Protein AF-A0A653CHT0-F1 (afdb_monomer)

pLDDT: mean 80.31, std 13.24, range [50.16, 94.06]

Organism: Callosobruchus maculatus (NCBI:txid64391)

Sequence (70 aa):
MMFLLTSILLLVPAHAFAYCNEPEPVQPWDGIYNATGVKKKCLQDPVLQVGRVLGTEDCLVLNVYTPMVF

Mean predicted aligned error: 7.94 Å

Structure (mmCIF, N/CA/C/O backbone):
data_AF-A0A653CHT0-F1
#
_entry.id   AF-A0A653CHT0-F1
#
loop_
_atom_site.group_PDB
_atom_site.id
_atom_site.type_symbol
_atom_site.label_atom_id
_atom_site.label_alt_id
_atom_site.label_comp_id
_atom_site.label_asym_id
_atom_site.label_entity_id
_atom_site.label_seq_id
_atom_site.pdbx_PDB_ins_code
_atom_site.Cartn_x
_atom_site.Cartn_y
_atom_site.Cartn_z
_atom_site.occupancy
_atom_site.B_iso_or_equiv
_atom_site.auth_seq_id
_atom_site.auth_comp_id
_atom_site.auth_asym_id
_atom_site.auth_atom_id
_atom_site.pdbx_PDB_model_num
ATOM 1 N N . MET A 1 1 ? -8.455 -15.341 15.897 1.00 51.00 1 MET A N 1
ATOM 2 C CA . MET A 1 1 ? -8.777 -14.975 14.498 1.00 51.00 1 MET A CA 1
ATOM 3 C C . MET A 1 1 ? -8.658 -13.450 14.407 1.00 51.00 1 MET A C 1
ATOM 5 O O . MET A 1 1 ? -9.137 -12.784 15.306 1.00 51.00 1 MET A O 1
ATOM 9 N N . MET A 1 2 ? -7.921 -12.892 13.447 1.00 54.50 2 MET A N 1
ATOM 10 C CA . MET A 1 2 ? -7.832 -11.435 13.214 1.00 54.50 2 MET A CA 1
ATOM 11 C C . MET A 1 2 ? -8.903 -11.055 12.189 1.00 54.50 2 MET A C 1
ATOM 13 O O . MET A 1 2 ? -9.066 -11.793 11.216 1.00 54.50 2 MET A O 1
ATOM 17 N N . PHE A 1 3 ? -9.614 -9.938 12.369 1.00 54.50 3 PHE A N 1
ATOM 18 C CA . PHE A 1 3 ? -10.388 -9.373 11.261 1.00 54.50 3 PHE A CA 1
ATOM 19 C C . PHE A 1 3 ? -9.392 -8.786 10.255 1.00 54.50 3 PHE A C 1
ATOM 21 O O . PHE A 1 3 ? -8.554 -7.949 10.591 1.00 54.50 3 PHE A O 1
ATOM 28 N N . LEU A 1 4 ? -9.431 -9.319 9.038 1.00 58.28 4 LEU A N 1
ATOM 29 C CA . LEU A 1 4 ? -8.504 -9.029 7.951 1.00 58.28 4 LEU A CA 1
ATOM 30 C C . LEU A 1 4 ? -9.195 -8.086 6.960 1.00 58.28 4 LEU A C 1
ATOM 32 O O . LEU A 1 4 ? -10.053 -8.536 6.205 1.00 58.28 4 LEU A O 1
ATOM 36 N N . LEU A 1 5 ? -8.824 -6.802 6.949 1.00 61.78 5 LEU A N 1
ATOM 37 C CA . LEU A 1 5 ? -9.029 -5.950 5.773 1.00 61.78 5 LEU A CA 1
ATOM 38 C C . LEU A 1 5 ? -7.723 -5.970 4.977 1.00 61.78 5 LEU A C 1
ATOM 40 O O . LEU A 1 5 ? -6.759 -5.251 5.248 1.00 61.78 5 LEU A O 1
ATOM 44 N N . THR A 1 6 ? -7.658 -6.877 4.017 1.00 65.75 6 THR A N 1
ATOM 45 C CA . THR A 1 6 ? -6.517 -7.075 3.132 1.00 65.75 6 THR A CA 1
ATOM 46 C C . THR A 1 6 ? -6.599 -6.125 1.931 1.00 65.75 6 THR A C 1
ATOM 48 O O . THR A 1 6 ? -7.454 -6.241 1.061 1.00 65.75 6 THR A O 1
ATOM 51 N N . SER A 1 7 ? -5.628 -5.211 1.867 1.00 71.75 7 SER A N 1
ATOM 52 C CA . SER A 1 7 ? -5.278 -4.351 0.728 1.00 71.75 7 SER A CA 1
ATOM 53 C C . SER A 1 7 ? -6.296 -3.256 0.377 1.00 71.75 7 SER A C 1
ATOM 55 O O . SER A 1 7 ? -7.039 -3.364 -0.599 1.00 71.75 7 SER A O 1
ATOM 57 N N . ILE A 1 8 ? -6.260 -2.152 1.128 1.00 75.31 8 ILE A N 1
ATOM 58 C CA . ILE A 1 8 ? -6.904 -0.872 0.795 1.00 75.31 8 ILE A CA 1
ATOM 59 C C . ILE A 1 8 ? -6.014 -0.099 -0.187 1.00 75.31 8 ILE A C 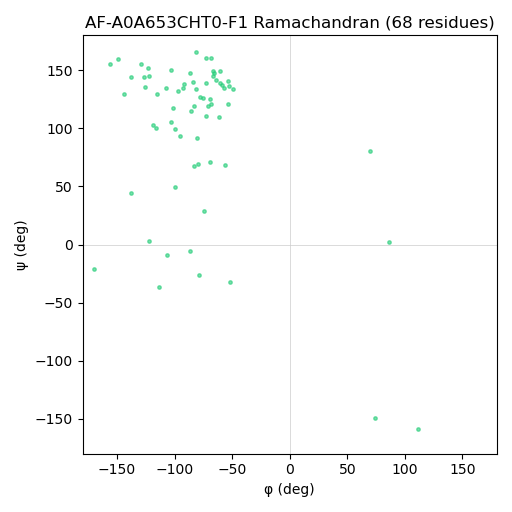1
ATOM 61 O O . ILE A 1 8 ? -4.802 0.008 0.023 1.00 75.31 8 ILE A O 1
ATOM 65 N N . LEU A 1 9 ? -6.621 0.437 -1.249 1.00 74.81 9 LEU A N 1
ATOM 66 C CA . LEU A 1 9 ? -5.965 1.350 -2.184 1.00 74.81 9 LEU A CA 1
ATOM 67 C C . LEU A 1 9 ? -5.837 2.727 -1.530 1.00 74.81 9 LEU A C 1
ATOM 69 O O . LEU A 1 9 ? -6.828 3.263 -1.043 1.00 74.81 9 LEU A O 1
ATOM 73 N N . LEU A 1 10 ? -4.624 3.275 -1.491 1.00 69.44 10 LEU A N 1
ATOM 74 C CA . LEU A 1 10 ? -4.373 4.582 -0.869 1.00 69.44 10 LEU A CA 1
ATOM 75 C C . LEU A 1 10 ? -3.958 5.639 -1.875 1.00 69.44 10 LEU A C 1
ATOM 77 O O . LEU A 1 10 ? -4.312 6.806 -1.733 1.00 69.44 10 LEU A O 1
ATOM 81 N N . LEU A 1 11 ? -3.189 5.223 -2.872 1.00 72.62 11 LEU A N 1
ATOM 82 C CA . LEU A 1 11 ? -2.570 6.111 -3.831 1.00 72.62 11 LEU A CA 1
ATOM 83 C C . LEU A 1 11 ? -2.702 5.493 -5.213 1.00 72.62 11 LEU A C 1
ATOM 85 O O . LEU A 1 11 ? -2.612 4.272 -5.361 1.00 72.62 11 LEU A O 1
ATOM 89 N N . VAL A 1 12 ? -2.900 6.334 -6.216 1.00 73.06 12 VAL A N 1
ATOM 90 C CA . VAL A 1 12 ? -2.845 5.905 -7.611 1.00 73.06 12 VAL A CA 1
ATOM 91 C C . VAL A 1 12 ? -1.428 6.110 -8.139 1.00 73.06 12 VAL A C 1
ATOM 93 O O . VAL A 1 12 ? -0.832 7.166 -7.902 1.00 73.06 12 VAL A O 1
ATOM 96 N N . PRO A 1 13 ? -0.857 5.124 -8.855 1.00 63.94 13 PRO A N 1
ATOM 97 C CA . PRO A 1 13 ? 0.377 5.361 -9.586 1.00 63.94 13 PRO A CA 1
ATOM 98 C C . PRO A 1 13 ? 0.135 6.498 -10.587 1.00 63.94 13 PRO A C 1
ATOM 100 O O . PRO A 1 13 ? -0.919 6.557 -11.227 1.00 63.94 13 PRO A O 1
ATOM 103 N N . ALA A 1 14 ? 1.082 7.428 -10.713 1.00 56.88 14 ALA A N 1
ATOM 104 C CA . ALA A 1 14 ? 0.983 8.495 -11.701 1.00 56.88 14 ALA A CA 1
ATOM 105 C C . ALA A 1 14 ? 0.944 7.856 -13.100 1.00 56.88 14 ALA A C 1
ATOM 107 O O . ALA A 1 14 ? 1.938 7.303 -13.564 1.00 56.88 14 ALA A O 1
ATOM 108 N N . HIS A 1 15 ? -0.201 7.910 -13.784 1.00 54.38 15 HIS A N 1
ATOM 109 C CA . HIS A 1 15 ? -0.405 7.274 -15.095 1.00 54.38 15 HIS A CA 1
ATOM 110 C C . HIS A 1 15 ? 0.295 8.032 -16.250 1.00 54.38 15 HIS A C 1
ATOM 112 O O . HIS A 1 15 ? -0.147 7.988 -17.396 1.00 54.38 15 HIS A O 1
ATOM 118 N N . ALA A 1 16 ? 1.398 8.733 -15.973 1.00 50.16 16 ALA A N 1
ATOM 119 C CA . ALA A 1 16 ? 2.140 9.527 -16.943 1.00 50.16 16 ALA A CA 1
ATOM 120 C C . ALA A 1 16 ? 3.577 9.000 -17.091 1.00 50.16 16 ALA A C 1
ATOM 122 O O . ALA A 1 16 ? 4.461 9.238 -16.269 1.00 50.16 16 ALA A O 1
ATOM 123 N N . PHE A 1 17 ? 3.773 8.282 -18.192 1.00 53.12 17 PHE A N 1
ATOM 124 C CA . PHE A 1 17 ? 5.001 7.689 -18.722 1.00 53.12 17 PHE A CA 1
ATOM 125 C C . PHE A 1 17 ? 6.143 8.713 -18.945 1.00 53.12 17 PHE A C 1
ATOM 127 O O . PHE A 1 17 ? 6.476 9.005 -20.088 1.00 53.12 17 PHE A O 1
ATOM 134 N N . ALA A 1 18 ? 6.745 9.296 -17.898 1.00 55.09 18 ALA A N 1
ATOM 135 C CA . ALA A 1 18 ? 8.019 10.034 -18.040 1.00 55.09 18 ALA A CA 1
ATOM 136 C C . ALA A 1 18 ? 8.726 10.450 -16.740 1.00 55.09 18 ALA A C 1
ATOM 138 O O . ALA A 1 18 ? 9.922 10.732 -16.785 1.00 55.09 18 ALA A O 1
ATOM 139 N N . TYR A 1 19 ? 8.047 10.543 -15.596 1.00 56.25 19 TYR A N 1
ATOM 140 C CA . TYR A 1 19 ? 8.682 11.073 -14.387 1.00 56.25 19 TYR A CA 1
ATOM 141 C C . TYR A 1 19 ? 8.169 10.317 -13.167 1.00 56.25 19 TYR A C 1
ATOM 143 O O . TYR A 1 19 ? 6.961 10.142 -13.007 1.00 56.25 19 TYR A O 1
ATOM 151 N N . CYS A 1 20 ? 9.097 9.840 -12.334 1.00 66.44 20 CYS A N 1
ATOM 152 C CA . CYS A 1 20 ? 8.813 9.222 -11.041 1.00 66.44 20 CYS A CA 1
ATOM 153 C C . CYS A 1 20 ? 8.306 10.319 -10.092 1.00 66.44 20 CYS A C 1
ATOM 155 O O . CYS A 1 20 ? 9.040 10.830 -9.249 1.00 66.44 20 CYS A O 1
ATOM 157 N N . ASN A 1 21 ? 7.086 10.779 -1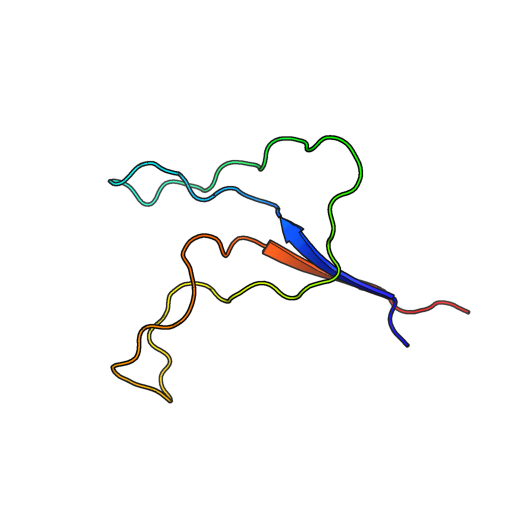0.355 1.00 76.25 21 ASN A N 1
ATOM 158 C CA . ASN A 1 21 ? 6.410 11.802 -9.582 1.00 76.25 21 ASN A CA 1
ATOM 159 C C . ASN A 1 21 ? 5.963 11.220 -8.247 1.00 76.25 21 ASN A C 1
ATOM 161 O O . ASN A 1 21 ? 5.822 10.003 -8.087 1.00 76.25 21 ASN A O 1
ATOM 165 N N . GLU A 1 22 ? 5.703 12.118 -7.304 1.00 82.31 22 GLU A N 1
ATOM 166 C CA . GLU A 1 22 ? 5.008 11.750 -6.084 1.00 82.31 22 GLU A CA 1
ATOM 167 C C . GLU A 1 22 ? 3.648 11.124 -6.442 1.00 82.31 22 GLU A C 1
ATOM 169 O O . GLU A 1 22 ? 2.959 11.620 -7.341 1.00 82.31 22 GLU A O 1
ATOM 174 N N . PRO A 1 23 ? 3.276 9.999 -5.815 1.00 82.25 23 PRO A N 1
ATOM 175 C CA . PRO A 1 23 ? 1.990 9.372 -6.067 1.00 82.25 23 PRO A CA 1
ATOM 176 C C . PRO A 1 23 ? 0.844 10.288 -5.630 1.00 82.25 23 PRO A C 1
ATOM 178 O O . PRO A 1 23 ? 0.912 10.943 -4.590 1.00 82.25 23 PRO A O 1
ATOM 181 N N . GLU A 1 24 ? -0.238 10.299 -6.403 1.00 87.19 24 GLU A N 1
ATOM 182 C CA . GLU A 1 24 ? -1.408 11.109 -6.075 1.00 87.19 24 GLU A CA 1
ATOM 183 C C . GLU A 1 24 ? -2.360 10.348 -5.136 1.00 87.19 24 GLU A C 1
ATOM 185 O O . GLU A 1 24 ? -2.485 9.118 -5.238 1.00 87.19 24 GLU A O 1
ATOM 190 N N . PRO A 1 25 ? -3.065 11.054 -4.232 1.00 88.62 25 PRO A N 1
ATOM 191 C CA . PRO A 1 25 ? -4.139 10.468 -3.442 1.00 88.62 25 PRO A CA 1
ATOM 192 C C . PRO A 1 25 ? -5.167 9.761 -4.324 1.00 88.62 25 PRO A C 1
ATOM 194 O O . PRO A 1 25 ? -5.593 10.294 -5.350 1.00 88.62 25 PRO A O 1
ATOM 197 N N . VAL A 1 26 ? -5.594 8.565 -3.912 1.00 88.38 26 VAL A N 1
ATOM 198 C CA . VAL A 1 26 ? -6.698 7.886 -4.593 1.00 88.38 26 VAL A CA 1
ATOM 199 C C . VAL A 1 26 ? -7.963 8.742 -4.507 1.00 88.38 26 VAL A C 1
ATOM 201 O O . VAL A 1 26 ? -8.269 9.329 -3.466 1.00 88.38 26 VAL A O 1
ATOM 204 N N . GLN A 1 27 ? -8.712 8.801 -5.606 1.00 88.31 27 GLN A N 1
ATOM 205 C CA . GLN A 1 27 ? -10.028 9.426 -5.591 1.00 88.31 27 GLN A CA 1
ATOM 206 C C . GLN A 1 27 ? -10.986 8.625 -4.694 1.00 88.31 27 GLN A C 1
ATOM 208 O O . GLN A 1 27 ? -10.869 7.395 -4.619 1.00 88.31 27 GLN A O 1
ATOM 213 N N . PRO A 1 28 ? -11.950 9.285 -4.030 1.00 89.81 28 PRO A N 1
ATOM 214 C CA . PRO A 1 28 ? -13.015 8.584 -3.329 1.00 89.81 28 PRO A CA 1
ATOM 215 C C . PRO A 1 28 ? -13.725 7.605 -4.270 1.00 89.81 28 PRO A C 1
ATOM 217 O O . PRO A 1 28 ? -13.950 7.911 -5.441 1.00 89.81 28 PRO A O 1
ATOM 220 N N . TRP A 1 29 ? -14.081 6.429 -3.761 1.00 87.50 29 TRP A N 1
ATOM 221 C CA . TRP A 1 29 ? -14.865 5.444 -4.501 1.00 87.50 29 TRP A CA 1
ATOM 222 C C . TRP A 1 29 ? -16.319 5.455 -4.035 1.00 87.50 29 TRP A C 1
ATOM 224 O O . TRP A 1 29 ? -16.612 5.693 -2.861 1.00 87.50 29 TRP A O 1
ATOM 234 N N . ASP A 1 30 ? -17.224 5.119 -4.946 1.00 94.06 30 ASP A N 1
ATOM 235 C CA . ASP A 1 30 ? -18.630 4.919 -4.619 1.00 94.06 30 ASP A CA 1
ATOM 236 C C . ASP A 1 30 ? -18.876 3.492 -4.105 1.00 94.06 30 ASP A C 1
ATOM 238 O O . ASP A 1 30 ? -18.347 2.508 -4.629 1.00 94.06 30 ASP A O 1
ATOM 242 N N . GLY A 1 31 ? -19.720 3.362 -3.081 1.00 92.38 31 GLY A N 1
ATOM 243 C CA . GLY A 1 31 ? -20.107 2.066 -2.522 1.00 92.38 31 GLY A CA 1
ATOM 244 C C . GLY A 1 31 ? -19.020 1.392 -1.672 1.00 92.38 31 GLY A C 1
ATOM 245 O O . GLY A 1 31 ? -18.245 2.045 -0.976 1.00 92.38 31 GLY A O 1
ATOM 246 N N . ILE A 1 32 ? -19.010 0.054 -1.664 1.00 90.31 32 ILE A N 1
ATOM 247 C CA . ILE A 1 32 ? -18.133 -0.750 -0.798 1.00 90.31 32 ILE A CA 1
ATOM 248 C C . ILE A 1 32 ? -16.944 -1.270 -1.606 1.00 90.31 32 ILE A C 1
ATOM 250 O O . ILE A 1 32 ? -17.107 -2.084 -2.515 1.00 90.31 32 ILE A O 1
ATOM 254 N N . TYR A 1 33 ? -15.735 -0.854 -1.228 1.00 87.75 33 TYR A N 1
ATOM 255 C CA . TYR A 1 33 ? -14.503 -1.386 -1.803 1.00 87.75 33 TYR A CA 1
ATOM 256 C C . TYR A 1 33 ? -14.165 -2.760 -1.207 1.00 87.75 33 TYR A C 1
ATOM 258 O O . TYR A 1 33 ? -14.069 -2.931 0.011 1.00 87.75 33 TYR A O 1
ATOM 266 N N . ASN A 1 34 ? -13.957 -3.753 -2.071 1.00 89.56 34 ASN A N 1
ATOM 267 C CA . ASN A 1 34 ? -13.618 -5.109 -1.650 1.00 89.56 34 ASN A CA 1
ATOM 268 C C . ASN A 1 34 ? -12.121 -5.234 -1.299 1.00 89.56 34 ASN A C 1
ATOM 270 O O . ASN A 1 34 ? -11.294 -5.555 -2.155 1.00 89.56 34 ASN A O 1
ATOM 274 N N . ALA A 1 35 ? -11.800 -5.031 -0.019 1.00 88.94 35 ALA A N 1
ATOM 275 C CA . ALA A 1 35 ? -10.470 -5.206 0.572 1.00 88.94 35 ALA A CA 1
ATOM 276 C C . ALA A 1 35 ? -10.330 -6.557 1.306 1.00 88.94 35 ALA A C 1
ATOM 278 O O . ALA A 1 35 ? -9.941 -6.600 2.469 1.00 88.94 35 ALA A O 1
ATOM 279 N N . THR A 1 36 ? -10.708 -7.668 0.665 1.00 88.25 36 THR A N 1
ATOM 280 C CA . THR A 1 36 ? -10.517 -9.027 1.227 1.00 88.25 36 THR A CA 1
ATOM 281 C C . THR A 1 36 ? -9.399 -9.820 0.543 1.00 88.25 36 THR A C 1
ATOM 283 O O . THR A 1 36 ? -8.976 -10.870 1.034 1.00 88.25 36 THR A O 1
ATOM 286 N N . GLY A 1 37 ? -8.854 -9.312 -0.565 1.00 86.81 37 GLY A N 1
ATOM 287 C CA . GLY A 1 37 ? -7.804 -9.973 -1.337 1.00 86.81 37 GLY A CA 1
ATOM 288 C C . GLY A 1 37 ? -6.447 -9.297 -1.185 1.00 86.81 37 GLY A C 1
ATOM 289 O O . GLY A 1 37 ? -6.336 -8.084 -1.326 1.00 86.81 37 GLY A O 1
ATOM 290 N N . VAL A 1 38 ? -5.391 -10.087 -0.983 1.00 87.81 38 VAL A N 1
ATOM 291 C CA . VAL A 1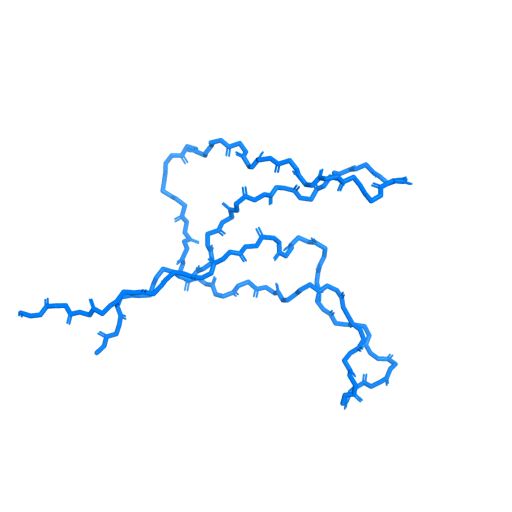 38 ? -4.012 -9.580 -1.028 1.00 87.81 38 VAL A CA 1
ATOM 292 C C . VAL A 1 38 ? -3.654 -9.212 -2.468 1.00 87.81 38 VAL A C 1
ATOM 294 O O . VAL A 1 38 ? -3.772 -10.039 -3.375 1.00 87.81 38 VAL A O 1
ATOM 297 N N . LYS A 1 39 ? -3.206 -7.973 -2.689 1.00 88.44 39 LYS A N 1
ATOM 298 C CA . LYS A 1 39 ? -2.762 -7.511 -4.013 1.00 88.44 39 LYS A CA 1
ATOM 299 C C . LYS A 1 39 ? -1.323 -7.937 -4.315 1.00 88.44 39 LYS A C 1
ATOM 301 O O . LYS A 1 39 ? -0.569 -8.375 -3.444 1.00 88.44 39 LYS A O 1
ATOM 306 N N . LYS A 1 40 ? -0.945 -7.826 -5.591 1.00 89.75 40 LYS A N 1
ATOM 307 C CA . LYS A 1 40 ? 0.405 -8.147 -6.066 1.00 89.75 40 LYS A CA 1
ATOM 308 C C . LYS A 1 40 ? 1.424 -7.154 -5.499 1.00 89.75 40 LYS A C 1
ATOM 310 O O . LYS A 1 40 ? 1.117 -5.991 -5.271 1.00 89.75 40 LYS A O 1
ATOM 315 N N . LYS A 1 41 ? 2.653 -7.632 -5.299 1.00 90.44 41 LYS A N 1
ATOM 316 C CA . LYS A 1 41 ? 3.790 -6.798 -4.889 1.00 90.44 41 LYS A CA 1
ATOM 317 C C . LYS A 1 41 ? 4.193 -5.836 -6.008 1.00 90.44 41 LYS A C 1
ATOM 319 O O . LYS A 1 41 ? 3.918 -6.108 -7.178 1.00 90.44 41 LYS A O 1
ATOM 324 N N . CYS A 1 42 ? 4.914 -4.781 -5.639 1.00 91.25 42 CYS A N 1
ATOM 325 C CA . CYS A 1 42 ? 5.543 -3.888 -6.603 1.00 91.25 42 CYS A CA 1
ATOM 326 C C . CYS A 1 42 ? 6.543 -4.617 -7.493 1.00 91.25 42 CYS A C 1
ATOM 328 O O . CYS A 1 42 ? 7.167 -5.596 -7.061 1.00 91.25 42 CYS A O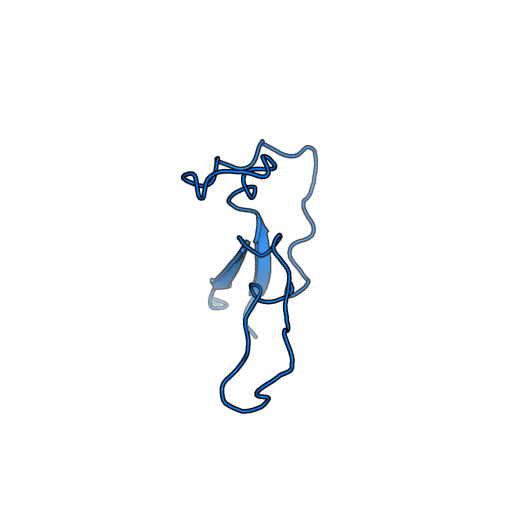 1
ATOM 330 N N . LEU A 1 43 ? 6.665 -4.118 -8.722 1.00 91.75 43 LEU A N 1
ATOM 331 C CA . LEU A 1 43 ? 7.590 -4.616 -9.729 1.00 91.75 43 LEU A CA 1
ATOM 332 C C . LEU A 1 43 ? 9.025 -4.653 -9.175 1.00 91.75 43 LEU A C 1
ATOM 334 O O . LEU A 1 43 ? 9.549 -3.638 -8.724 1.00 91.75 43 LEU A O 1
ATOM 338 N N . GLN A 1 44 ? 9.643 -5.833 -9.166 1.00 91.50 44 GLN A N 1
ATOM 339 C CA . GLN A 1 44 ? 10.998 -6.055 -8.655 1.00 91.50 44 GLN A CA 1
ATOM 340 C C . GLN A 1 44 ? 11.635 -7.296 -9.293 1.00 91.50 44 GLN A C 1
ATOM 342 O O . GLN A 1 44 ? 10.921 -8.209 -9.708 1.00 91.50 44 GLN A O 1
ATOM 347 N N . ASP A 1 45 ? 12.969 -7.350 -9.326 1.00 92.75 45 ASP A N 1
ATOM 348 C CA . ASP A 1 45 ? 13.739 -8.575 -9.589 1.00 92.75 45 ASP A CA 1
ATOM 349 C C . ASP A 1 45 ? 14.232 -9.133 -8.240 1.00 92.75 45 ASP A C 1
ATOM 351 O O . ASP A 1 45 ? 15.161 -8.580 -7.639 1.00 92.75 45 ASP A O 1
ATOM 355 N N . PRO A 1 46 ? 13.553 -10.142 -7.667 1.00 89.81 46 PRO A N 1
ATOM 356 C CA . PRO A 1 46 ? 13.884 -10.620 -6.341 1.00 89.81 46 PRO A CA 1
ATOM 357 C C . PRO A 1 46 ? 15.192 -11.411 -6.351 1.00 89.81 46 PRO A C 1
ATOM 359 O O . PRO A 1 46 ? 15.404 -12.289 -7.180 1.00 89.81 46 PRO A O 1
ATOM 362 N N . VAL A 1 47 ? 16.016 -11.188 -5.324 1.00 90.38 47 VAL A N 1
ATOM 363 C CA . VAL A 1 47 ? 17.359 -11.785 -5.164 1.00 9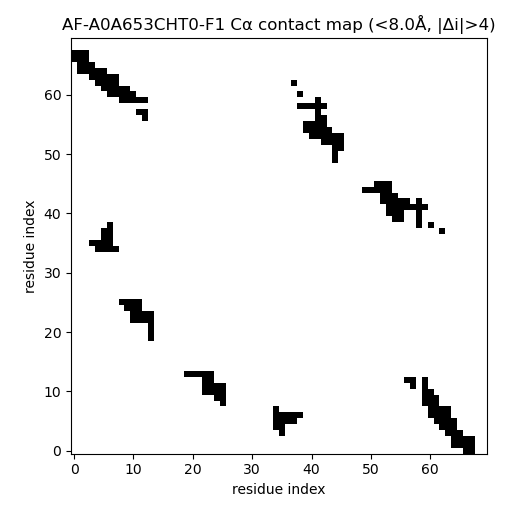0.38 47 VAL A CA 1
ATOM 364 C C . VAL A 1 47 ? 17.376 -13.313 -5.306 1.00 90.38 47 VAL A C 1
ATOM 366 O O . VAL A 1 47 ? 18.353 -13.882 -5.775 1.00 90.38 47 VAL A O 1
ATOM 369 N N . LEU A 1 48 ? 16.301 -14.000 -4.911 1.00 92.12 48 LEU A N 1
ATOM 370 C CA . LEU A 1 48 ? 16.211 -15.464 -4.978 1.00 92.12 48 LEU A CA 1
ATOM 371 C C . LEU A 1 48 ? 15.708 -15.999 -6.332 1.00 92.12 48 LEU A C 1
ATOM 373 O O . LEU A 1 48 ? 15.657 -17.211 -6.519 1.00 92.12 48 LEU A O 1
ATOM 377 N N . GLN A 1 49 ? 15.292 -15.128 -7.254 1.00 88.75 49 GLN A N 1
ATOM 378 C CA . GLN A 1 49 ? 14.770 -15.486 -8.580 1.00 88.75 49 GLN A CA 1
ATOM 379 C C . GLN A 1 49 ? 15.330 -14.546 -9.655 1.00 88.75 49 GLN A C 1
ATOM 381 O O . GLN A 1 49 ? 14.586 -14.070 -10.510 1.00 88.75 49 GLN A O 1
ATOM 386 N N . VAL A 1 50 ? 16.640 -14.291 -9.584 1.00 86.06 50 VAL A N 1
ATOM 387 C CA . VAL A 1 50 ? 17.359 -13.354 -10.459 1.00 86.06 50 VAL A CA 1
ATOM 388 C C . VAL A 1 50 ? 17.031 -13.599 -11.931 1.00 86.06 50 VAL A C 1
ATOM 390 O O . VAL A 1 50 ? 17.052 -14.739 -12.402 1.00 86.06 50 VAL A O 1
ATOM 393 N N . GLY A 1 51 ? 16.753 -12.520 -12.662 1.00 86.75 51 GLY A N 1
ATOM 394 C CA . GLY A 1 51 ? 16.366 -12.575 -14.071 1.00 86.75 51 GLY A CA 1
ATOM 395 C C . GLY A 1 51 ? 14.866 -12.780 -14.281 1.00 86.75 51 GLY A C 1
ATOM 396 O O . GLY A 1 51 ? 14.415 -12.858 -15.426 1.00 86.75 51 GLY A O 1
ATOM 397 N N . ARG A 1 52 ? 14.074 -12.835 -13.202 1.00 90.31 52 ARG A N 1
ATOM 398 C CA . ARG A 1 52 ? 12.614 -12.883 -13.263 1.00 90.31 52 ARG A CA 1
ATOM 399 C C . ARG A 1 52 ? 12.017 -11.641 -12.615 1.00 90.31 52 ARG A C 1
ATOM 401 O O . ARG A 1 52 ? 11.815 -11.581 -11.406 1.00 90.31 52 ARG A O 1
ATOM 408 N N . VAL A 1 53 ? 11.617 -10.690 -13.453 1.00 89.44 53 VAL A N 1
ATOM 409 C CA . VAL A 1 53 ? 10.838 -9.532 -13.006 1.00 89.44 53 VAL A CA 1
ATOM 410 C C . VAL A 1 53 ? 9.442 -9.997 -12.576 1.00 89.44 53 VAL A C 1
ATOM 412 O O . VAL A 1 53 ? 8.701 -10.602 -13.354 1.00 89.44 53 VAL A O 1
ATOM 415 N N . LEU A 1 54 ? 9.090 -9.732 -11.320 1.00 91.69 54 LEU A N 1
ATOM 416 C CA . LEU A 1 54 ? 7.815 -10.092 -10.704 1.00 91.69 54 LEU A CA 1
ATOM 417 C C . LEU A 1 54 ? 7.108 -8.856 -10.153 1.00 91.69 54 LEU A C 1
ATOM 419 O O . LEU A 1 54 ? 7.753 -7.922 -9.694 1.00 91.69 54 LEU A O 1
ATOM 423 N N . GLY A 1 55 ? 5.776 -8.894 -10.107 1.00 91.06 55 GLY A N 1
ATOM 424 C CA . GLY A 1 55 ? 4.960 -7.845 -9.493 1.00 91.06 55 GLY A CA 1
ATOM 425 C C . GLY A 1 55 ? 4.139 -7.050 -10.504 1.00 91.06 55 GLY A C 1
ATOM 426 O O . GLY A 1 55 ? 3.821 -7.541 -11.586 1.00 91.06 55 GLY A O 1
ATOM 427 N N . THR A 1 56 ? 3.731 -5.853 -10.103 1.00 90.38 56 THR A N 1
ATOM 428 C CA . THR A 1 56 ? 2.942 -4.910 -10.903 1.00 90.38 56 THR A CA 1
ATOM 429 C C . THR A 1 56 ? 3.290 -3.473 -10.510 1.00 90.38 56 THR A C 1
ATOM 431 O O . THR A 1 56 ? 3.819 -3.252 -9.422 1.00 90.38 56 THR A O 1
ATOM 434 N N . GLU A 1 57 ? 3.010 -2.507 -11.383 1.00 87.06 57 GLU A N 1
ATOM 435 C CA . GLU A 1 57 ? 3.139 -1.075 -11.075 1.00 87.06 57 GLU A CA 1
ATOM 436 C C . GLU A 1 57 ? 1.951 -0.559 -10.245 1.00 87.06 57 GLU A C 1
ATOM 438 O O . GLU A 1 57 ? 2.111 0.347 -9.431 1.00 87.06 57 GLU A O 1
ATOM 443 N N . ASP A 1 58 ? 0.780 -1.198 -10.360 1.00 86.81 58 ASP A N 1
ATOM 444 C CA . ASP A 1 58 ? -0.400 -0.911 -9.535 1.00 86.81 58 ASP A CA 1
ATOM 445 C C . ASP A 1 58 ? -0.328 -1.654 -8.189 1.00 86.81 58 ASP A C 1
ATOM 447 O O . ASP A 1 58 ? -1.019 -2.646 -7.934 1.00 86.81 58 ASP A O 1
ATOM 451 N N . CYS A 1 59 ? 0.628 -1.239 -7.357 1.00 89.38 59 CYS A N 1
ATOM 452 C CA . CYS A 1 59 ? 0.992 -1.925 -6.115 1.00 89.38 59 CYS A CA 1
ATOM 453 C C . CYS A 1 59 ? 0.879 -1.059 -4.848 1.00 89.38 59 CYS A C 1
ATOM 455 O O . CYS A 1 59 ? 1.217 -1.535 -3.762 1.00 89.38 59 CYS A O 1
ATOM 457 N N . LEU A 1 60 ? 0.419 0.194 -4.960 1.00 90.44 60 LEU A N 1
ATOM 458 C CA . LEU A 1 60 ? 0.344 1.157 -3.853 1.00 90.44 60 LEU A CA 1
ATOM 459 C C . LEU A 1 60 ? -0.877 0.913 -2.952 1.00 90.44 60 LEU A C 1
ATOM 461 O O . LEU A 1 60 ? -1.834 1.687 -2.900 1.00 90.44 60 LEU A O 1
ATOM 465 N N . VAL A 1 61 ? -0.826 -0.194 -2.215 1.00 88.94 61 VAL A N 1
ATOM 466 C CA . VAL A 1 61 ? -1.882 -0.624 -1.294 1.00 88.94 61 VAL A CA 1
ATOM 467 C C . VAL A 1 61 ? -1.323 -0.951 0.087 1.00 88.94 61 VAL A C 1
ATOM 469 O O . VAL A 1 61 ? -0.166 -1.352 0.222 1.00 88.94 61 VAL A O 1
ATOM 472 N N . LEU A 1 62 ? -2.159 -0.855 1.121 1.00 89.44 62 LEU A N 1
ATOM 473 C CA . LEU A 1 62 ? -1.811 -1.289 2.478 1.00 89.44 62 LEU A CA 1
ATOM 474 C C . LEU A 1 62 ? -2.779 -2.346 2.999 1.00 89.44 62 LEU A C 1
ATOM 476 O O . LEU A 1 62 ? -3.979 -2.304 2.746 1.00 89.44 62 LEU A O 1
ATOM 480 N N . ASN A 1 63 ? -2.252 -3.287 3.778 1.00 89.06 63 ASN A N 1
AT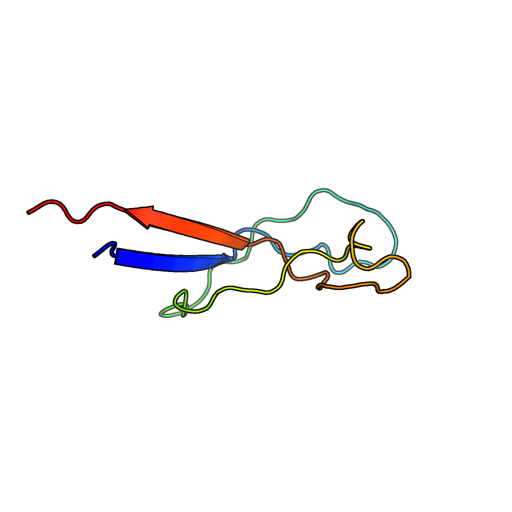OM 481 C CA . ASN A 1 63 ? -3.058 -4.251 4.520 1.00 89.06 63 ASN A CA 1
ATOM 482 C C . ASN A 1 63 ? -3.237 -3.757 5.957 1.00 89.06 63 ASN A C 1
ATOM 484 O O . ASN A 1 63 ? -2.252 -3.387 6.596 1.00 89.06 63 ASN A O 1
ATOM 488 N N . VAL A 1 64 ? -4.469 -3.784 6.466 1.00 88.12 64 VAL A N 1
ATOM 489 C CA . VAL A 1 64 ? -4.802 -3.331 7.821 1.00 88.12 64 VAL A CA 1
ATOM 490 C C . VAL A 1 64 ? -5.296 -4.520 8.637 1.00 88.12 64 VAL A C 1
ATOM 492 O O . VAL A 1 64 ? -6.186 -5.261 8.220 1.00 88.12 64 VAL A O 1
ATOM 495 N N . TYR A 1 65 ? -4.713 -4.695 9.820 1.00 84.88 65 TYR A N 1
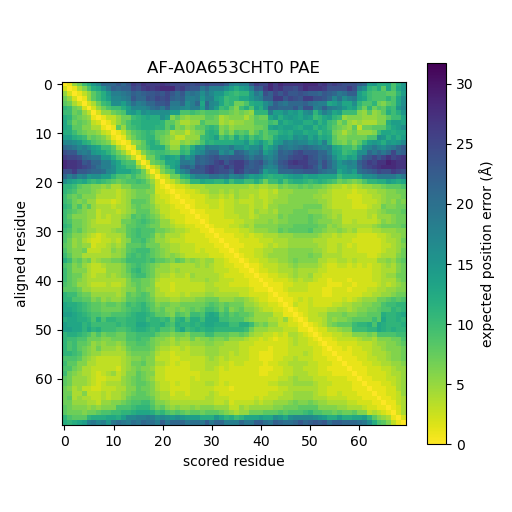ATOM 496 C CA . TYR A 1 65 ? -5.015 -5.806 10.714 1.00 84.88 65 TYR A CA 1
ATOM 497 C C . TYR A 1 65 ? -5.398 -5.266 12.085 1.00 84.88 65 TYR A C 1
ATOM 499 O O . TYR A 1 65 ? -4.709 -4.397 12.619 1.00 84.88 65 TYR A O 1
ATOM 507 N N . THR A 1 66 ? -6.462 -5.809 12.673 1.00 83.81 66 THR A N 1
ATOM 508 C CA . THR A 1 66 ? -6.868 -5.476 14.040 1.00 83.81 66 THR A CA 1
ATOM 509 C C . THR A 1 66 ? -7.023 -6.754 14.869 1.00 83.81 66 THR A C 1
ATOM 511 O O . THR A 1 66 ? -7.425 -7.803 14.342 1.00 83.81 66 THR A O 1
ATOM 514 N N . PRO A 1 67 ? -6.669 -6.720 16.166 1.00 84.75 67 PRO A N 1
ATOM 515 C CA . PRO A 1 67 ? -6.967 -7.828 17.055 1.00 84.75 67 PRO A CA 1
ATOM 516 C C . PRO A 1 67 ? -8.481 -7.934 17.243 1.00 84.75 67 PRO A C 1
ATOM 518 O O . PRO A 1 67 ? -9.183 -6.926 17.323 1.00 84.75 67 PRO A O 1
ATOM 521 N N . MET A 1 68 ? -8.981 -9.162 17.367 1.00 81.94 68 MET A N 1
ATOM 522 C CA . MET A 1 68 ? -10.311 -9.346 17.933 1.00 81.94 68 MET A CA 1
ATOM 523 C C . MET A 1 68 ? -10.236 -9.081 19.429 1.00 81.94 68 MET A C 1
ATOM 525 O O . MET A 1 68 ? -9.603 -9.838 20.164 1.00 81.94 68 MET A O 1
ATOM 529 N N . VAL A 1 69 ? -10.851 -7.982 19.846 1.00 80.69 69 VAL A N 1
ATOM 530 C CA . VAL A 1 69 ? -11.125 -7.705 21.252 1.00 80.69 69 VAL A CA 1
ATOM 531 C C . VAL A 1 69 ? -12.416 -8.445 21.592 1.00 80.69 69 VAL A C 1
ATOM 533 O O . VAL A 1 69 ? -13.431 -8.225 20.930 1.00 80.69 69 VAL A O 1
ATOM 536 N N . PHE A 1 70 ? -12.333 -9.369 22.547 1.00 58.00 70 PHE A N 1
ATOM 537 C CA . PHE A 1 70 ? -13.484 -10.050 23.139 1.00 58.00 70 PHE A CA 1
ATOM 538 C C . PHE A 1 70 ? -13.870 -9.352 24.437 1.00 58.00 70 PHE A C 1
ATOM 540 O O . PHE A 1 70 ? -12.9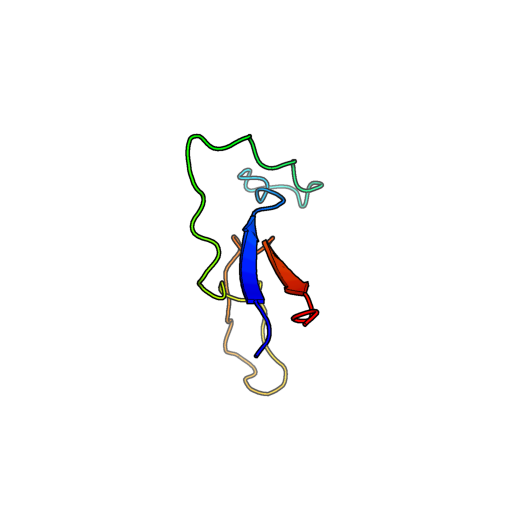34 -8.977 25.182 1.00 58.00 70 PHE A O 1
#

Nearest PDB structures (foldseek):
  7mp4-assembly8_H  TM=8.735E-01  e=1.716E-02  Epiphyas postvittana
  1jmy-assembly1_A  TM=8.522E-01  e=1.825E-02  Homo sapiens
  6emi-assembly1_A  TM=7.569E-01  e=3.793E-01  Homo sapiens
  5w1u-assembly2_B  TM=8.386E-01  e=9.026E-01  Culex quinquefasciatus
  5v5v-assembly3_E  TM=8.013E-01  e=1.230E+00  Rattus norvegicus

Secondary structure (DSSP, 8-state):
--EEEEEEE-EE----TT--PPPEEPPPPSS-----SPPPPBSB--GGGTT--BSBS---EEEEEE----

Radius of gyration: 15.34 Å; Cα contacts (8 Å, |Δi|>4): 106; chains: 1; bounding box: 38×27×42 Å

Foldseek 3Di:
DKDKQAWDAFFFQPPDPDDNDDTHGDDDDPDDDRRPDHAWADFDQDPVNHPDTGTDPRHRIDIDIDDDDD

Solvent-accessible surface area (backbone atoms only — not comparable to full-atom values): 4607 Å² total; per-residue (Å²): 123,64,58,69,42,23,33,46,79,55,38,39,68,68,92,54,99,83,61,97,62,80,64,41,75,48,75,90,75,85,82,83,80,87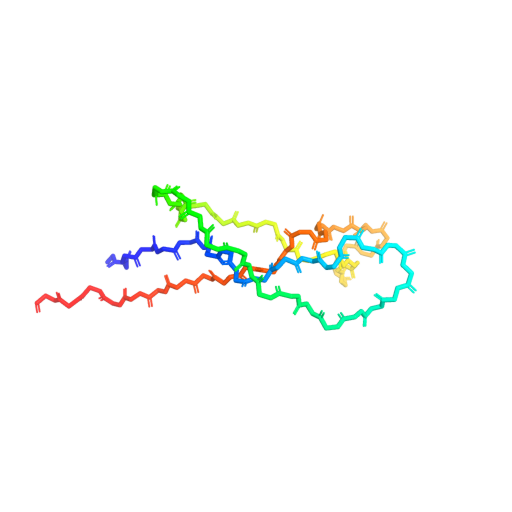,29,73,52,79,70,60,51,54,64,42,62,45,88,90,45,72,94,44,80,42,61,34,79,86,32,56,53,48,70,49,79,47,80,66,84,126

InterPro domains:
  IPR002018 Carboxylesterase, type B [PF00135] (22-67)
  IPR029058 Alpha/Beta hydrolase fold [G3DSA:3.40.50.1820] (20-69)
  IPR029058 Alpha/Beta hydrolase fold [SSF53474] (22-68)